Protein AF-A0A1G7JG12-F1 (afdb_monomer_lite)

Secondary structure (DSSP, 8-state):
-HHHHHHHHHHHHHH-HHHHHHHHHHHHHHHHHHHHHHHHH-SS-HHHHHHHHHHHHHHT-HHHHHHHHHHHHSPPPP-TTTTTPPPHHHHHHHHHHHHTSS--SSPPP--HHHHHHHHT--S-HHHHHHHHHHHHHHHHHT------SHHHHHHHHHHHHHHHHHHHHHHHTHHHHTT-

Foldseek 3Di:
DVVVLVVLLVVVVVVVVLLVVLLVLLVVLVVVVVVVLCVPPVDPPSLQVCCVQQVVVLVPPVLLLVLLVVQLPDDFAAALVHVRHHDLLSLLLSLLSQAPQPSDPDGDDDDPVSVVSVVPDPGHNSSSSVVSLVRLNNCSPVPSDRDPDDVVVVVSSSSSNSSSSSSVSCVVCVVVS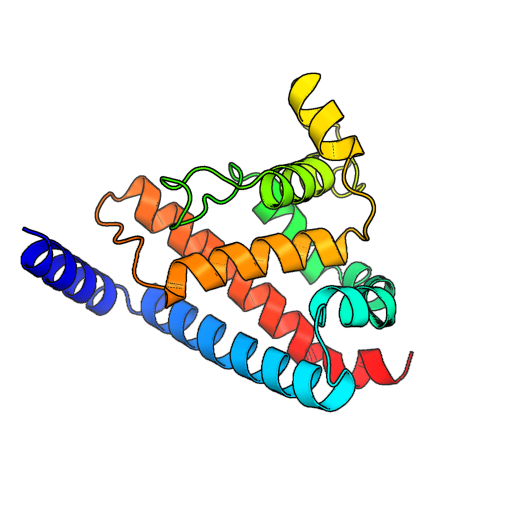VVD

Organism: NCBI:txid227084

pLDDT: mean 92.06, std 7.13, range [63.09, 98.31]

Structure (mmCIF, N/CA/C/O backbone):
data_AF-A0A1G7JG12-F1
#
_entry.id   AF-A0A1G7JG12-F1
#
loop_
_atom_site.group_PDB
_atom_site.id
_atom_site.type_symbol
_atom_site.label_atom_id
_atom_site.label_alt_id
_atom_site.label_comp_id
_atom_site.label_asym_id
_atom_site.label_entity_id
_atom_site.label_seq_id
_atom_site.pdbx_PDB_ins_code
_atom_site.Cartn_x
_atom_site.Cartn_y
_atom_site.Cartn_z
_atom_site.occupancy
_atom_site.B_iso_or_equiv
_atom_site.auth_seq_id
_atom_site.auth_comp_id
_atom_site.auth_asym_id
_atom_site.auth_atom_id
_atom_site.pdbx_PDB_model_num
ATOM 1 N N . MET A 1 1 ? 9.910 6.405 -30.151 1.00 67.94 1 MET A N 1
ATOM 2 C CA . MET A 1 1 ? 10.539 6.348 -28.811 1.00 67.94 1 MET A CA 1
ATOM 3 C C . MET A 1 1 ? 9.690 5.547 -27.828 1.00 67.94 1 MET A C 1
ATOM 5 O O . MET A 1 1 ? 10.151 4.481 -27.454 1.00 67.94 1 MET A O 1
ATOM 9 N N . LYS A 1 2 ? 8.434 5.927 -27.534 1.00 79.94 2 LYS A N 1
ATOM 10 C CA . LYS A 1 2 ? 7.553 5.170 -26.610 1.00 79.94 2 LYS A CA 1
ATOM 11 C C . LYS A 1 2 ? 7.364 3.679 -26.936 1.00 79.94 2 LYS A C 1
ATOM 13 O O . LYS A 1 2 ? 7.380 2.847 -26.042 1.00 79.94 2 LYS A O 1
ATOM 18 N N . SER A 1 3 ? 7.222 3.314 -28.213 1.00 86.81 3 SER A N 1
ATOM 19 C CA . SER A 1 3 ? 7.112 1.905 -28.632 1.00 86.81 3 SER A CA 1
ATOM 20 C C . SER A 1 3 ? 8.366 1.082 -28.306 1.00 86.81 3 SER A C 1
ATOM 22 O O . SER A 1 3 ? 8.255 -0.078 -27.913 1.00 86.81 3 SER A O 1
ATOM 24 N N . THR A 1 4 ? 9.553 1.684 -28.423 1.00 89.31 4 THR A N 1
ATOM 25 C CA . THR A 1 4 ? 10.826 1.059 -28.046 1.00 89.31 4 THR A CA 1
ATOM 26 C C . THR A 1 4 ? 10.909 0.862 -26.538 1.00 89.31 4 THR A C 1
ATOM 28 O O . THR A 1 4 ? 11.290 -0.215 -26.097 1.00 89.31 4 THR A O 1
ATOM 31 N N . GLU A 1 5 ? 10.508 1.862 -25.753 1.00 87.94 5 GLU A N 1
ATOM 32 C CA . GLU A 1 5 ? 10.488 1.774 -24.287 1.00 87.94 5 GLU A CA 1
ATOM 33 C C . GLU A 1 5 ? 9.524 0.688 -23.801 1.00 87.94 5 GLU A C 1
ATOM 35 O O . GLU A 1 5 ? 9.891 -0.113 -22.946 1.00 87.94 5 GLU A O 1
ATOM 40 N N . ILE A 1 6 ? 8.334 0.592 -24.406 1.00 89.19 6 ILE A N 1
ATOM 41 C CA . ILE A 1 6 ? 7.376 -0.488 -24.128 1.00 89.19 6 ILE A CA 1
ATOM 42 C C . ILE A 1 6 ? 8.002 -1.853 -24.422 1.00 89.19 6 ILE A C 1
ATOM 44 O O . ILE A 1 6 ? 7.899 -2.762 -23.601 1.00 89.19 6 ILE A O 1
ATOM 48 N N . ARG A 1 7 ? 8.656 -2.015 -25.579 1.00 92.50 7 ARG A N 1
ATOM 49 C CA . ARG A 1 7 ? 9.307 -3.281 -25.944 1.00 92.50 7 ARG A CA 1
ATOM 50 C C . ARG A 1 7 ? 10.393 -3.657 -24.934 1.00 92.50 7 ARG A C 1
ATOM 52 O O . ARG A 1 7 ? 10.365 -4.771 -24.427 1.00 92.50 7 ARG A O 1
ATOM 59 N N . LEU A 1 8 ? 11.293 -2.728 -24.613 1.00 92.75 8 LEU A N 1
ATOM 60 C CA . LEU A 1 8 ? 12.383 -2.958 -23.659 1.00 92.75 8 LEU A CA 1
ATOM 61 C C . LEU A 1 8 ? 11.858 -3.294 -22.261 1.00 92.75 8 LEU A C 1
ATOM 63 O O . LEU A 1 8 ? 12.379 -4.190 -21.605 1.00 92.75 8 LEU A O 1
ATOM 67 N N . PHE A 1 9 ? 10.799 -2.619 -21.816 1.00 90.62 9 PHE A N 1
ATOM 68 C CA . PHE A 1 9 ? 10.182 -2.908 -20.526 1.00 90.62 9 PHE A CA 1
ATOM 69 C C . PHE A 1 9 ? 9.544 -4.297 -20.505 1.00 90.62 9 PHE A C 1
ATOM 71 O O . PHE A 1 9 ? 9.716 -5.035 -19.539 1.00 90.62 9 PHE A O 1
ATOM 78 N N . ARG A 1 10 ? 8.854 -4.686 -21.585 1.00 90.94 10 ARG A N 1
ATOM 79 C CA . ARG A 1 10 ? 8.293 -6.036 -21.727 1.00 90.94 10 ARG A CA 1
ATOM 80 C C . ARG A 1 10 ? 9.376 -7.110 -21.730 1.00 90.94 10 ARG A C 1
ATOM 82 O O . ARG A 1 10 ? 9.186 -8.134 -21.090 1.00 90.94 10 ARG A O 1
ATOM 89 N N . GLU A 1 11 ? 10.487 -6.880 -22.422 1.00 93.88 11 GLU A N 1
ATOM 90 C CA . GLU A 1 11 ? 11.635 -7.795 -22.428 1.00 93.88 11 GLU A CA 1
ATOM 91 C C . GLU A 1 11 ? 12.237 -7.926 -21.029 1.00 93.88 11 GLU A C 1
ATOM 93 O O . GLU A 1 11 ? 12.418 -9.038 -20.543 1.00 93.88 11 GLU A O 1
ATOM 98 N N . LYS A 1 12 ? 12.457 -6.802 -20.339 1.00 92.75 12 LYS A N 1
ATOM 99 C CA . LYS A 1 12 ? 12.948 -6.795 -18.959 1.00 92.75 12 LYS A CA 1
ATOM 100 C C . LYS A 1 12 ? 12.010 -7.543 -18.008 1.00 92.75 12 LYS A C 1
ATOM 102 O O . LYS A 1 12 ? 12.471 -8.381 -17.243 1.00 92.75 12 LYS A O 1
ATOM 107 N N . LEU A 1 13 ? 10.703 -7.293 -18.088 1.00 91.19 13 LEU A N 1
ATOM 108 C CA . LEU A 1 13 ? 9.710 -7.971 -17.252 1.00 91.19 13 LEU A CA 1
ATOM 109 C C . LEU A 1 13 ? 9.574 -9.464 -17.595 1.00 91.19 13 LEU A C 1
ATOM 111 O O . LEU A 1 13 ? 9.287 -10.268 -16.718 1.00 91.19 13 LEU A O 1
ATOM 115 N N . ALA A 1 14 ? 9.787 -9.855 -18.854 1.00 92.38 14 ALA A N 1
ATOM 116 C CA . ALA A 1 14 ? 9.802 -11.262 -19.248 1.00 92.38 14 ALA A CA 1
ATOM 117 C C . ALA A 1 14 ? 11.008 -12.020 -18.667 1.00 92.38 14 ALA A C 1
ATOM 119 O O . ALA A 1 14 ? 10.888 -13.208 -18.386 1.00 92.38 14 ALA A O 1
ATOM 120 N N . LEU A 1 15 ? 12.141 -11.336 -18.476 1.00 95.44 15 LEU A N 1
ATOM 121 C CA . LEU A 1 15 ? 13.346 -11.891 -17.848 1.00 95.44 15 LEU A CA 1
ATOM 122 C C . LEU A 1 15 ? 13.277 -11.906 -16.309 1.00 95.44 15 LEU A C 1
ATOM 124 O O . LEU A 1 15 ? 14.011 -12.658 -15.677 1.00 95.44 15 LEU A O 1
ATOM 128 N N . ASP A 1 16 ? 12.404 -11.095 -15.710 1.00 94.62 16 ASP A N 1
ATOM 129 C CA . ASP A 1 16 ? 12.180 -10.999 -14.264 1.00 94.62 16 ASP A CA 1
ATOM 130 C C . ASP A 1 16 ? 10.869 -11.702 -13.879 1.00 94.62 16 ASP A C 1
ATOM 132 O O . ASP A 1 16 ? 9.838 -11.068 -13.628 1.00 94.62 16 ASP A O 1
ATOM 136 N N . GLU A 1 17 ? 10.920 -13.037 -13.877 1.00 95.31 17 GLU A N 1
ATOM 137 C CA . GLU A 1 17 ? 9.777 -13.910 -13.586 1.00 95.31 17 GLU A CA 1
ATOM 138 C C . GLU A 1 17 ? 9.085 -13.533 -12.272 1.00 95.31 17 GLU A C 1
ATOM 140 O O . GLU A 1 17 ? 7.865 -13.378 -12.244 1.00 95.31 17 GLU A O 1
ATOM 145 N N . ASP A 1 18 ? 9.859 -13.293 -11.212 1.00 95.62 18 ASP A N 1
ATOM 146 C CA . ASP A 1 18 ? 9.328 -12.936 -9.897 1.00 95.62 18 ASP A CA 1
ATOM 147 C C . ASP A 1 18 ? 8.486 -11.659 -9.955 1.00 95.62 18 ASP A C 1
ATOM 149 O O . ASP A 1 18 ? 7.363 -11.625 -9.455 1.00 95.62 18 ASP A O 1
ATOM 153 N N . ASN A 1 19 ? 8.990 -10.593 -10.588 1.00 93.94 19 ASN A N 1
ATOM 154 C CA . ASN A 1 19 ? 8.228 -9.346 -10.707 1.00 93.94 19 ASN A CA 1
ATOM 155 C C . ASN A 1 19 ? 6.974 -9.536 -11.562 1.00 93.94 19 ASN A C 1
ATOM 157 O O . ASN A 1 19 ? 5.931 -8.951 -11.268 1.00 93.94 19 ASN A O 1
ATOM 161 N N . ARG A 1 20 ? 7.046 -10.373 -12.603 1.00 93.25 20 ARG A N 1
ATOM 162 C CA . ARG A 1 20 ? 5.870 -10.703 -13.409 1.00 93.25 20 ARG A CA 1
ATOM 163 C C . ARG A 1 20 ? 4.799 -11.389 -12.564 1.00 93.25 20 ARG A C 1
ATOM 165 O O . ARG A 1 20 ? 3.651 -10.957 -12.618 1.00 93.25 20 ARG A O 1
ATOM 172 N N . GLN A 1 21 ? 5.169 -12.389 -11.767 1.00 95.94 21 GLN A N 1
ATOM 173 C CA . GLN A 1 21 ? 4.228 -13.098 -10.896 1.00 95.94 21 GLN A CA 1
ATOM 174 C C . GLN A 1 21 ? 3.630 -12.176 -9.833 1.00 95.94 21 GLN A C 1
ATOM 176 O O . GLN A 1 21 ? 2.416 -12.119 -9.688 1.00 95.94 21 GLN A O 1
ATOM 181 N N . ILE A 1 22 ? 4.453 -11.359 -9.174 1.00 95.62 22 ILE A N 1
ATOM 182 C CA . ILE A 1 22 ? 3.989 -10.404 -8.157 1.00 95.62 22 ILE A CA 1
ATOM 183 C C . ILE A 1 22 ? 2.970 -9.409 -8.740 1.00 95.62 22 ILE A C 1
ATOM 185 O O . ILE A 1 22 ? 1.977 -9.077 -8.094 1.00 95.62 22 ILE A O 1
ATOM 189 N N . ARG A 1 23 ? 3.189 -8.936 -9.974 1.00 93.81 23 ARG A N 1
ATOM 190 C CA . ARG A 1 23 ? 2.245 -8.042 -10.666 1.00 93.81 23 ARG A CA 1
ATOM 191 C C . ARG A 1 23 ? 0.923 -8.728 -11.003 1.00 93.81 23 ARG A C 1
ATOM 193 O O . ARG A 1 23 ? -0.109 -8.068 -10.920 1.00 93.81 23 ARG A O 1
ATOM 200 N N . LEU A 1 24 ? 0.957 -10.008 -11.382 1.00 93.88 24 LEU A N 1
ATOM 201 C CA . LEU A 1 24 ? -0.248 -10.801 -11.639 1.00 93.88 24 LEU A CA 1
ATOM 202 C C . LEU A 1 24 ? -1.035 -11.029 -10.346 1.00 93.88 24 LEU A C 1
ATOM 204 O O . LEU A 1 24 ? -2.225 -10.732 -10.319 1.00 93.88 24 LEU A O 1
ATOM 208 N N . SER A 1 25 ? -0.366 -11.435 -9.264 1.00 95.94 25 SER A N 1
ATOM 209 C CA . SER A 1 25 ? -1.005 -11.622 -7.958 1.00 95.94 25 SER A CA 1
ATOM 210 C C . SER A 1 25 ? -1.645 -10.335 -7.441 1.00 95.94 25 SER A C 1
ATOM 212 O O . SER A 1 25 ? -2.798 -10.356 -7.029 1.00 95.94 25 SER A O 1
ATOM 214 N N . LEU A 1 26 ? -0.956 -9.187 -7.522 1.00 95.81 26 LEU A N 1
ATOM 215 C CA . LEU A 1 26 ? -1.556 -7.912 -7.109 1.00 95.81 26 LEU A CA 1
ATOM 216 C C . LEU A 1 26 ? -2.811 -7.574 -7.928 1.00 95.81 26 LEU A C 1
ATOM 218 O O . LEU A 1 26 ? -3.761 -7.021 -7.381 1.00 95.81 26 LEU A O 1
ATOM 222 N N . HIS A 1 27 ? -2.805 -7.865 -9.229 1.00 93.94 27 HIS A N 1
ATOM 223 C CA . HIS A 1 27 ? -3.960 -7.634 -10.095 1.00 93.94 27 HIS A CA 1
ATOM 224 C C . HIS A 1 27 ? -5.153 -8.474 -9.677 1.00 93.94 27 HIS A C 1
ATOM 226 O O . HIS A 1 27 ? -6.193 -7.915 -9.339 1.00 93.94 27 HIS A O 1
ATOM 232 N N . GLU A 1 28 ? -4.960 -9.781 -9.608 1.00 95.94 28 GLU A N 1
ATOM 233 C CA . GLU A 1 28 ? -6.011 -10.731 -9.270 1.00 95.94 28 GLU A CA 1
ATOM 234 C C . GLU A 1 28 ? -6.555 -10.504 -7.851 1.00 95.94 28 GLU A C 1
ATOM 236 O O . GLU A 1 28 ? -7.763 -10.364 -7.662 1.00 95.94 28 GLU A O 1
ATOM 241 N N . HIS A 1 29 ? -5.673 -10.346 -6.858 1.00 97.19 29 HIS A N 1
ATOM 242 C CA . HIS A 1 29 ? -6.090 -10.102 -5.477 1.00 97.19 29 HIS A CA 1
ATOM 243 C C . HIS A 1 29 ? -6.905 -8.812 -5.338 1.00 97.19 29 HIS A C 1
ATOM 245 O O . HIS A 1 29 ? -7.895 -8.768 -4.605 1.00 97.19 29 HIS A O 1
ATOM 251 N N . TYR A 1 30 ? -6.498 -7.744 -6.031 1.00 95.12 30 TYR A N 1
ATOM 252 C CA . TYR A 1 30 ? -7.229 -6.484 -5.972 1.00 95.12 30 TYR A CA 1
ATOM 253 C C . TYR A 1 30 ? -8.589 -6.584 -6.667 1.00 95.12 30 TYR A C 1
ATOM 255 O O . TYR A 1 30 ? -9.554 -6.024 -6.159 1.00 95.12 30 TYR A O 1
ATOM 263 N N . GLU A 1 31 ? -8.687 -7.301 -7.790 1.00 94.31 31 GLU A N 1
ATOM 264 C CA . GLU A 1 31 ? -9.967 -7.540 -8.468 1.00 94.31 31 GLU A CA 1
ATOM 265 C C . GLU A 1 31 ? -10.941 -8.331 -7.588 1.00 94.31 31 GLU A C 1
ATOM 267 O O . GLU A 1 31 ? -12.124 -7.991 -7.529 1.00 94.31 31 GLU A O 1
ATOM 272 N N . TRP A 1 32 ? -10.461 -9.335 -6.848 1.00 96.62 32 TRP A N 1
ATOM 273 C CA . TRP A 1 32 ? -11.290 -10.071 -5.889 1.00 96.62 32 TRP A CA 1
ATOM 274 C C . TRP A 1 32 ? -11.777 -9.187 -4.740 1.00 96.62 32 TRP A C 1
ATOM 276 O O . TRP A 1 32 ? -12.957 -9.234 -4.389 1.00 96.62 32 TRP A O 1
ATOM 286 N N . LEU A 1 33 ? -10.906 -8.336 -4.189 1.00 95.38 33 LEU A N 1
ATOM 287 C CA . LEU A 1 33 ? -11.302 -7.373 -3.159 1.00 95.38 33 LEU A CA 1
ATOM 288 C C . LEU A 1 33 ? -12.277 -6.322 -3.690 1.00 95.38 33 LEU A C 1
ATOM 290 O O . LEU A 1 33 ? -13.246 -5.999 -3.008 1.00 95.38 33 LEU A O 1
ATOM 294 N N . GLU A 1 34 ? -12.080 -5.816 -4.909 1.00 93.00 34 GLU A N 1
ATOM 295 C CA . GLU A 1 34 ? -13.040 -4.915 -5.549 1.00 93.00 34 GLU A CA 1
ATOM 296 C C . GLU A 1 34 ? -14.391 -5.595 -5.756 1.00 93.00 34 GLU A C 1
ATOM 298 O O . GLU A 1 34 ? -15.414 -4.991 -5.439 1.00 93.00 34 GLU A O 1
ATOM 303 N N . ALA A 1 35 ? -14.418 -6.839 -6.238 1.00 94.19 35 ALA A N 1
ATOM 304 C CA . ALA A 1 35 ? -15.653 -7.601 -6.399 1.00 94.19 35 ALA A CA 1
ATOM 305 C C . ALA A 1 35 ? -16.388 -7.763 -5.060 1.00 94.19 35 ALA A C 1
ATOM 307 O O . ALA A 1 35 ? -17.580 -7.459 -4.975 1.00 94.19 35 ALA A O 1
ATOM 308 N N . TYR A 1 36 ? -15.663 -8.140 -4.004 1.00 95.19 36 TYR A N 1
ATOM 309 C CA . TYR A 1 36 ? -16.190 -8.220 -2.642 1.00 95.19 36 TYR A CA 1
ATOM 310 C C . TYR A 1 36 ? -16.749 -6.872 -2.161 1.00 95.19 36 TYR A C 1
ATOM 312 O O . TYR A 1 36 ? -17.886 -6.783 -1.696 1.00 95.19 36 TYR A O 1
ATOM 320 N N . TRP A 1 37 ? -15.990 -5.784 -2.312 1.00 94.62 37 TRP A N 1
ATOM 321 C CA . TRP A 1 37 ? -16.441 -4.457 -1.903 1.00 94.62 37 TRP A CA 1
ATOM 322 C C . TRP A 1 37 ? -17.638 -3.956 -2.719 1.00 94.62 37 TRP A C 1
ATOM 324 O O . TRP A 1 37 ? -18.481 -3.220 -2.192 1.00 94.62 37 TRP A O 1
ATOM 334 N N . HIS A 1 38 ? -17.712 -4.304 -4.003 1.00 91.94 38 HIS A N 1
ATOM 335 C CA . HIS A 1 38 ? -18.847 -3.990 -4.865 1.00 91.94 38 HIS A CA 1
ATOM 336 C C . HIS A 1 38 ? -20.115 -4.684 -4.384 1.00 91.94 38 HIS A C 1
ATOM 338 O O . HIS A 1 38 ? -21.131 -4.001 -4.234 1.00 91.94 38 HIS A O 1
ATOM 344 N N . ASP A 1 39 ? -20.030 -5.980 -4.092 1.00 93.25 39 ASP A N 1
ATOM 345 C CA . ASP A 1 39 ? -21.143 -6.774 -3.575 1.00 93.25 39 ASP A CA 1
ATOM 346 C C . ASP A 1 39 ? -21.611 -6.267 -2.200 1.00 93.25 39 ASP A C 1
ATOM 348 O O . ASP A 1 39 ? -22.781 -5.924 -2.021 1.00 93.25 39 ASP A O 1
ATOM 352 N N . ARG A 1 40 ? -20.678 -6.083 -1.255 1.00 93.94 40 ARG A N 1
ATOM 353 C CA . ARG A 1 40 ? -21.004 -5.711 0.132 1.00 93.94 40 ARG A CA 1
ATOM 354 C C . ARG A 1 40 ? -21.476 -4.267 0.297 1.00 93.94 40 ARG A C 1
ATOM 356 O O . ARG A 1 40 ? -22.379 -3.993 1.087 1.00 93.94 40 ARG A O 1
ATOM 363 N N . TYR A 1 41 ? -20.862 -3.309 -0.402 1.00 92.75 41 TYR A N 1
ATOM 364 C CA . TYR A 1 41 ? -21.054 -1.883 -0.098 1.00 92.75 41 TYR A CA 1
ATOM 365 C C . TYR A 1 41 ? -21.838 -1.082 -1.136 1.00 92.75 41 TYR A C 1
ATOM 367 O O . TYR A 1 41 ? -22.186 0.070 -0.829 1.00 92.75 41 TYR A O 1
ATOM 375 N N . ASN A 1 42 ? -22.080 -1.649 -2.327 1.00 78.50 42 ASN A N 1
ATOM 376 C CA . ASN A 1 42 ? -22.915 -1.124 -3.418 1.00 78.50 42 ASN A CA 1
ATOM 377 C C . ASN A 1 42 ? -22.802 0.403 -3.671 1.00 78.50 42 ASN A C 1
ATOM 379 O O . ASN A 1 42 ? -23.794 1.083 -3.934 1.00 78.50 42 ASN A O 1
ATOM 383 N N . ALA A 1 43 ? -21.616 1.005 -3.498 1.00 65.31 43 ALA A N 1
ATOM 384 C CA . ALA A 1 43 ? -21.473 2.465 -3.526 1.00 65.31 43 ALA A CA 1
ATOM 385 C C . ALA A 1 43 ? -20.029 2.955 -3.723 1.00 65.31 43 ALA A C 1
ATOM 387 O O . ALA A 1 43 ? -19.070 2.194 -3.660 1.00 65.31 43 ALA A O 1
ATOM 388 N N . LYS A 1 44 ? -19.888 4.280 -3.881 1.00 78.38 44 LYS A N 1
ATOM 389 C CA . LYS A 1 44 ? -18.616 5.019 -3.788 1.00 78.38 44 LYS A CA 1
ATOM 390 C C . LYS A 1 44 ? -17.992 4.857 -2.387 1.00 78.38 44 LYS A C 1
ATOM 392 O O . LYS A 1 44 ? -18.709 4.662 -1.408 1.00 78.38 44 LYS A O 1
ATOM 397 N N . ASN A 1 45 ? -16.670 5.024 -2.288 1.00 85.00 45 ASN A N 1
ATOM 398 C CA . ASN A 1 45 ? -15.889 4.994 -1.036 1.00 85.00 45 ASN A CA 1
ATOM 399 C C . ASN A 1 45 ? -15.813 3.620 -0.336 1.00 85.00 45 ASN A C 1
ATOM 401 O O . ASN A 1 45 ? -15.771 3.547 0.890 1.00 85.00 45 ASN A O 1
ATOM 405 N N . GLN A 1 46 ? -15.763 2.540 -1.114 1.00 90.69 46 GLN A N 1
ATOM 406 C CA . GLN A 1 46 ? -15.632 1.157 -0.636 1.00 90.69 46 GLN A CA 1
ATOM 407 C C . GLN A 1 46 ? -14.508 0.941 0.380 1.00 90.69 46 GLN A C 1
ATOM 409 O O . GLN A 1 46 ? -14.767 0.412 1.452 1.00 90.69 46 GLN A O 1
ATOM 414 N N . ILE A 1 47 ? -13.294 1.424 0.091 1.00 91.38 47 ILE A N 1
ATOM 415 C CA . ILE A 1 47 ? -12.140 1.290 0.997 1.00 91.38 47 ILE A CA 1
ATOM 416 C C . ILE A 1 47 ? -12.424 1.918 2.365 1.00 91.38 47 ILE A C 1
ATOM 418 O O . ILE A 1 47 ? -12.075 1.331 3.383 1.00 91.38 47 ILE A O 1
ATOM 422 N N . ALA A 1 48 ? -13.079 3.082 2.400 1.00 93.44 48 ALA A N 1
ATOM 423 C CA . ALA A 1 48 ? -13.409 3.750 3.656 1.00 93.44 48 ALA A CA 1
ATOM 424 C C . ALA A 1 48 ? -14.456 2.957 4.448 1.00 93.44 48 ALA A C 1
ATOM 426 O O . ALA A 1 48 ? -14.315 2.773 5.650 1.00 93.44 48 ALA A O 1
ATOM 427 N N . LYS A 1 49 ? -15.489 2.429 3.777 1.00 95.00 49 LYS A N 1
ATOM 428 C CA . LYS A 1 49 ? -16.493 1.571 4.427 1.00 95.00 49 LYS A CA 1
ATOM 429 C C . LYS A 1 49 ? -15.865 0.290 4.980 1.00 95.00 49 LYS A C 1
ATOM 431 O O . LYS A 1 49 ? -16.069 -0.013 6.148 1.00 95.00 49 LYS A O 1
ATOM 436 N N . PHE A 1 50 ? -15.046 -0.384 4.175 1.00 96.06 50 PHE A N 1
ATOM 437 C CA . PHE A 1 50 ? -14.302 -1.575 4.578 1.00 96.06 50 PHE A CA 1
ATOM 438 C C . PHE A 1 50 ? -13.370 -1.302 5.761 1.00 96.06 50 PHE A C 1
ATOM 440 O O . PHE A 1 50 ? -13.348 -2.056 6.726 1.00 96.06 50 PHE A O 1
ATOM 447 N N . SER A 1 51 ? -12.644 -0.184 5.726 1.00 96.38 51 SER A N 1
ATOM 448 C CA . SER A 1 51 ? -11.738 0.207 6.810 1.00 96.38 51 SER A CA 1
ATOM 449 C C . SER A 1 51 ? -12.480 0.612 8.083 1.00 96.38 51 SER A C 1
ATOM 451 O O . SER A 1 51 ? -11.972 0.376 9.173 1.00 96.38 51 SER A O 1
ATOM 453 N N . ASN A 1 52 ? -13.671 1.201 7.972 1.00 95.38 52 ASN A N 1
ATOM 454 C CA . ASN A 1 52 ? -14.505 1.514 9.132 1.00 95.38 52 ASN A CA 1
ATOM 455 C C . ASN A 1 52 ? -15.083 0.253 9.778 1.00 95.38 52 ASN A C 1
ATOM 457 O O . ASN A 1 52 ? -15.220 0.212 10.995 1.00 95.38 52 ASN A O 1
ATOM 461 N N . GLU A 1 53 ? -15.432 -0.748 8.971 1.00 96.00 53 GLU A N 1
ATOM 462 C CA . GLU A 1 53 ? -16.020 -1.996 9.456 1.00 96.00 53 GLU A CA 1
ATOM 463 C C . GLU A 1 53 ? -14.955 -2.936 10.036 1.00 96.00 53 GLU A C 1
ATOM 465 O O . GLU A 1 53 ? -15.063 -3.360 11.181 1.00 96.00 53 GLU A O 1
ATOM 470 N N . PHE A 1 54 ? -13.880 -3.196 9.290 1.00 97.31 54 PHE A N 1
ATOM 471 C CA . PHE A 1 54 ? -12.898 -4.229 9.633 1.00 97.31 54 PHE A CA 1
ATOM 472 C C . PHE A 1 54 ? -11.502 -3.686 9.952 1.00 97.31 54 PHE A C 1
ATOM 474 O O . PHE A 1 54 ? -10.592 -4.452 10.269 1.00 97.31 54 PHE A O 1
ATOM 481 N N . GLY A 1 55 ? -11.286 -2.371 9.881 1.00 96.94 55 GLY A N 1
ATOM 482 C CA . GLY A 1 55 ? -9.940 -1.803 9.986 1.00 96.94 55 GLY A CA 1
ATOM 483 C C . GLY A 1 55 ? -9.257 -2.061 11.324 1.00 96.94 55 GLY A C 1
ATOM 484 O O . GLY A 1 55 ? -8.047 -2.255 11.339 1.00 96.94 55 GLY A O 1
ATOM 485 N N . VAL A 1 56 ? -10.004 -2.127 12.432 1.00 97.00 56 VAL A N 1
ATOM 486 C CA . VAL A 1 56 ? -9.440 -2.485 13.747 1.00 97.00 56 VAL A CA 1
ATOM 487 C C . VAL A 1 56 ? -8.942 -3.931 13.754 1.00 97.00 56 VAL A C 1
ATOM 489 O O . VAL A 1 56 ? -7.846 -4.193 14.243 1.00 97.00 56 VAL A O 1
ATOM 492 N N . PHE A 1 57 ? -9.714 -4.860 13.183 1.00 98.06 57 PHE A N 1
ATOM 493 C CA . PHE A 1 57 ? -9.319 -6.262 13.066 1.00 98.06 57 PHE A CA 1
ATOM 494 C C . PHE A 1 57 ? -8.032 -6.398 12.244 1.00 98.06 57 PHE A C 1
ATOM 496 O O . PHE A 1 57 ? -7.033 -6.912 12.747 1.00 98.06 57 PHE A O 1
ATOM 503 N N . TYR A 1 58 ? -8.013 -5.851 11.025 1.00 98.25 58 TYR A N 1
ATOM 504 C CA . TYR A 1 58 ? -6.846 -5.954 10.147 1.00 98.25 58 TYR A CA 1
ATOM 505 C C . TYR A 1 58 ? -5.619 -5.232 10.694 1.00 98.25 58 TYR A C 1
ATOM 507 O O . TYR A 1 58 ? -4.503 -5.724 10.541 1.00 98.25 58 TYR A O 1
ATOM 515 N N . TRP A 1 59 ? -5.798 -4.090 11.365 1.00 97.62 59 TRP A N 1
ATOM 516 C CA . TRP A 1 59 ? -4.674 -3.381 11.969 1.00 97.62 59 TRP A CA 1
ATOM 517 C C . TRP A 1 59 ? -4.020 -4.166 13.106 1.00 97.62 59 TRP A C 1
ATOM 519 O O . TRP A 1 59 ? -2.846 -3.949 13.379 1.00 97.62 59 TRP A O 1
ATOM 529 N N . ASN A 1 60 ? -4.731 -5.098 13.747 1.00 96.56 60 ASN A N 1
ATOM 530 C CA . ASN A 1 60 ? -4.172 -5.958 14.791 1.00 96.56 60 ASN A CA 1
ATOM 531 C C . ASN A 1 60 ? -3.409 -7.179 14.253 1.00 96.56 60 ASN A C 1
ATOM 533 O O . ASN A 1 60 ? -2.782 -7.889 15.040 1.00 96.56 60 ASN A O 1
ATOM 537 N N . ILE A 1 61 ? -3.404 -7.415 12.939 1.00 97.25 61 ILE A N 1
ATOM 538 C CA . ILE A 1 61 ? -2.600 -8.474 12.322 1.00 97.25 61 ILE A CA 1
ATOM 539 C C . ILE A 1 61 ? -1.144 -8.003 12.231 1.00 97.25 61 ILE A C 1
ATOM 541 O O . ILE A 1 61 ? -0.846 -7.016 11.557 1.00 97.25 61 ILE A O 1
ATOM 545 N N . GLU A 1 62 ? -0.210 -8.725 12.860 1.00 96.50 62 GLU A N 1
ATOM 546 C CA . GLU A 1 62 ? 1.204 -8.308 12.883 1.00 96.50 62 GLU A CA 1
ATOM 547 C C . GLU A 1 62 ? 1.799 -8.203 11.472 1.00 96.50 62 GLU A C 1
ATOM 549 O O . GLU A 1 62 ? 2.473 -7.225 11.166 1.00 96.50 62 GLU A O 1
ATOM 554 N N . GLY A 1 63 ? 1.456 -9.125 10.565 1.00 97.50 63 GLY A N 1
ATOM 555 C CA . GLY A 1 63 ? 1.894 -9.059 9.165 1.00 97.50 63 GLY A CA 1
ATOM 556 C C . GLY A 1 63 ? 1.463 -7.772 8.444 1.00 97.50 63 GLY A C 1
ATOM 557 O O . GLY A 1 63 ? 2.221 -7.231 7.640 1.00 97.50 63 GLY A O 1
ATOM 558 N N . ILE A 1 64 ? 0.288 -7.219 8.774 1.00 98.06 64 ILE A N 1
ATOM 559 C CA . ILE A 1 64 ? -0.169 -5.930 8.232 1.00 98.06 64 ILE A CA 1
ATOM 560 C C . ILE A 1 64 ? 0.707 -4.790 8.762 1.00 98.06 64 ILE A C 1
ATOM 562 O O . ILE A 1 64 ? 1.162 -3.954 7.976 1.00 98.06 64 ILE A O 1
ATOM 566 N N . LYS A 1 65 ? 1.002 -4.773 10.069 1.00 97.25 65 LYS A N 1
ATOM 567 C CA . LYS A 1 65 ? 1.886 -3.767 10.681 1.00 97.25 65 LYS A CA 1
ATOM 568 C C . LYS A 1 65 ? 3.308 -3.849 10.131 1.00 97.25 65 LYS A C 1
ATOM 570 O O . LYS A 1 65 ? 3.898 -2.818 9.816 1.00 97.25 65 LYS A O 1
ATOM 575 N N . GLU A 1 66 ? 3.850 -5.050 9.954 1.00 97.00 66 GLU A N 1
ATOM 576 C CA . GLU A 1 66 ? 5.181 -5.261 9.377 1.00 97.00 66 GLU A CA 1
ATOM 577 C C . GLU A 1 66 ? 5.300 -4.682 7.966 1.00 97.00 66 GLU A C 1
ATOM 579 O O . GLU A 1 66 ? 6.284 -4.003 7.654 1.00 97.00 66 GLU A O 1
ATOM 584 N N . ILE A 1 67 ? 4.301 -4.909 7.111 1.00 97.88 67 ILE A N 1
ATOM 585 C CA . ILE A 1 67 ? 4.299 -4.336 5.762 1.00 97.88 67 ILE A CA 1
ATOM 586 C C . ILE A 1 67 ? 4.106 -2.817 5.823 1.00 97.88 67 ILE A C 1
ATOM 588 O O . ILE A 1 67 ? 4.787 -2.090 5.098 1.00 97.88 67 ILE A O 1
ATOM 592 N N . ALA A 1 68 ? 3.242 -2.319 6.710 1.00 97.56 68 ALA A N 1
ATOM 593 C CA . ALA A 1 68 ? 3.034 -0.885 6.890 1.00 97.56 68 ALA A CA 1
ATOM 594 C C . ALA A 1 68 ? 4.325 -0.162 7.312 1.00 97.56 68 ALA A C 1
ATOM 596 O O . ALA A 1 68 ? 4.647 0.879 6.734 1.00 97.56 68 ALA A O 1
ATOM 597 N N . ARG A 1 69 ? 5.115 -0.748 8.229 1.00 95.94 69 ARG A N 1
ATOM 598 C CA . ARG A 1 69 ? 6.453 -0.244 8.597 1.00 95.94 69 ARG A CA 1
ATOM 599 C C . ARG A 1 69 ? 7.341 -0.135 7.364 1.00 95.94 69 ARG A C 1
ATOM 601 O O . ARG A 1 69 ? 7.889 0.932 7.102 1.00 95.94 69 ARG A O 1
ATOM 608 N N . LYS A 1 70 ? 7.451 -1.212 6.577 1.00 95.94 70 LYS A N 1
ATOM 609 C CA . LYS A 1 70 ? 8.282 -1.235 5.361 1.00 95.94 70 LYS A CA 1
ATOM 610 C C . LYS A 1 70 ? 7.846 -0.168 4.361 1.00 95.94 70 LYS A C 1
ATOM 612 O O . LYS A 1 70 ? 8.696 0.562 3.866 1.00 95.94 70 LYS A O 1
ATOM 617 N N . ILE A 1 71 ? 6.545 -0.023 4.106 1.00 95.69 71 ILE A N 1
ATOM 618 C CA . ILE A 1 71 ? 6.013 1.017 3.213 1.00 95.69 71 ILE A CA 1
ATOM 619 C C . ILE A 1 71 ? 6.370 2.417 3.716 1.00 95.69 71 ILE A C 1
ATOM 621 O O . ILE A 1 71 ? 6.801 3.250 2.919 1.00 95.69 71 ILE A O 1
ATOM 625 N N . ALA A 1 72 ? 6.238 2.673 5.019 1.00 94.75 72 ALA A N 1
ATOM 626 C CA . ALA A 1 72 ? 6.513 3.980 5.604 1.00 94.75 72 ALA A CA 1
ATOM 627 C C . ALA A 1 72 ? 7.984 4.419 5.453 1.00 94.75 72 ALA A C 1
ATOM 629 O O . ALA A 1 72 ? 8.241 5.623 5.404 1.00 94.75 72 ALA A O 1
ATOM 630 N N . PHE A 1 73 ? 8.939 3.493 5.292 1.00 92.88 73 PHE A N 1
ATOM 631 C CA . PHE A 1 73 ? 10.343 3.823 4.997 1.00 92.88 73 PHE A CA 1
ATOM 632 C C . PHE A 1 73 ? 10.569 4.379 3.584 1.00 92.88 73 PHE A C 1
ATOM 634 O O . PHE A 1 73 ? 11.550 5.089 3.358 1.00 92.88 73 PHE A O 1
ATOM 641 N N . TYR A 1 74 ? 9.697 4.081 2.618 1.00 93.38 74 TYR A N 1
ATOM 642 C CA . TYR A 1 74 ? 9.880 4.573 1.253 1.00 93.38 74 TYR A CA 1
ATOM 643 C C . TYR A 1 74 ? 9.392 6.016 1.111 1.00 93.38 74 TYR A C 1
ATOM 645 O O . TYR A 1 74 ? 8.432 6.421 1.768 1.00 93.38 74 TYR A O 1
ATOM 653 N N . PRO A 1 75 ? 9.978 6.797 0.183 1.00 92.81 75 PRO A N 1
ATOM 654 C CA . PRO A 1 75 ? 9.384 8.057 -0.245 1.00 92.81 75 PRO A CA 1
ATOM 655 C C . PRO A 1 75 ? 7.926 7.853 -0.688 1.00 92.81 75 PRO A C 1
ATOM 657 O O . PRO A 1 75 ? 7.641 6.802 -1.282 1.00 92.81 75 PRO A O 1
ATOM 660 N N . PRO A 1 76 ? 7.028 8.832 -0.466 1.00 94.75 76 PRO A N 1
ATOM 661 C CA . PRO A 1 76 ? 5.628 8.733 -0.864 1.00 94.75 76 PRO A CA 1
ATOM 662 C C . PRO A 1 76 ? 5.449 8.306 -2.326 1.00 94.75 76 PRO A C 1
ATOM 664 O O . PRO A 1 76 ? 6.225 8.655 -3.220 1.00 94.75 76 PRO A O 1
ATOM 667 N N . VAL A 1 77 ? 4.425 7.493 -2.582 1.00 92.69 77 VAL A N 1
ATOM 668 C CA . VAL A 1 77 ? 4.194 6.938 -3.918 1.00 92.69 77 VAL A CA 1
ATOM 669 C C . VAL A 1 77 ? 3.585 8.005 -4.828 1.00 92.69 77 VAL A C 1
ATOM 671 O O . VAL A 1 77 ? 2.484 8.495 -4.597 1.00 92.69 77 VAL A O 1
ATOM 674 N N . GLY A 1 78 ? 4.307 8.326 -5.899 1.00 89.00 78 GLY A N 1
ATOM 675 C CA . GLY A 1 78 ? 3.852 9.231 -6.948 1.00 89.00 78 GLY A CA 1
ATOM 676 C C . GLY A 1 78 ? 2.542 8.821 -7.615 1.00 89.00 78 GLY A C 1
ATOM 677 O O . GLY A 1 78 ? 2.174 7.648 -7.592 1.00 89.00 78 GLY A O 1
ATOM 678 N N . ASN A 1 79 ? 1.867 9.758 -8.276 1.00 85.19 79 ASN A N 1
ATOM 679 C CA . ASN A 1 79 ? 0.683 9.477 -9.082 1.00 85.19 79 ASN A CA 1
ATOM 680 C C . ASN A 1 79 ? 0.982 9.684 -10.570 1.00 85.19 79 ASN A C 1
ATOM 682 O O . ASN A 1 79 ? 1.455 10.740 -10.987 1.00 85.19 79 ASN A O 1
ATOM 686 N N . SER A 1 80 ? 0.667 8.686 -11.395 1.00 77.88 80 SER A N 1
ATOM 687 C CA . SER A 1 80 ? 0.934 8.735 -12.836 1.00 77.88 80 SER A CA 1
ATOM 688 C C . SER A 1 80 ? 0.213 9.848 -13.610 1.00 77.88 80 SER A C 1
ATOM 690 O O . SER A 1 80 ? 0.527 10.086 -14.771 1.00 77.88 80 SER A O 1
ATOM 692 N N . ASN A 1 81 ? -0.791 10.485 -13.008 1.00 79.62 81 ASN A N 1
ATOM 693 C CA . ASN A 1 81 ? -1.551 11.597 -13.581 1.00 79.62 81 ASN A CA 1
ATOM 694 C C . ASN A 1 81 ? -1.105 12.962 -13.038 1.00 79.62 81 ASN A C 1
ATOM 696 O O . ASN A 1 81 ? -1.691 13.969 -13.418 1.00 79.62 81 ASN A O 1
ATOM 700 N N . ASN A 1 82 ? -0.117 12.982 -12.143 1.00 77.88 82 ASN A N 1
ATOM 701 C CA . ASN A 1 82 ? 0.376 14.167 -11.449 1.00 77.88 82 ASN A CA 1
ATOM 702 C C . ASN A 1 82 ? 1.899 14.273 -11.603 1.00 77.88 82 ASN A C 1
ATOM 704 O O . ASN A 1 82 ? 2.607 14.366 -10.612 1.00 77.88 82 ASN A O 1
ATOM 708 N N . ASP A 1 83 ? 2.414 14.108 -12.824 1.00 79.44 83 ASP A N 1
ATOM 709 C CA . ASP A 1 83 ? 3.856 14.129 -13.127 1.00 79.44 83 ASP A CA 1
ATOM 710 C C . ASP A 1 83 ? 4.715 13.196 -12.252 1.00 79.44 83 ASP A C 1
ATOM 712 O O . ASP A 1 83 ? 5.901 13.421 -12.044 1.00 79.44 83 ASP A O 1
ATOM 716 N N . PHE A 1 84 ? 4.114 12.102 -11.769 1.00 81.19 84 PHE A N 1
ATOM 717 C CA . PHE A 1 84 ? 4.712 11.164 -10.815 1.00 81.19 84 PHE A CA 1
ATOM 718 C C . PHE A 1 84 ? 5.020 11.750 -9.433 1.00 81.19 84 PHE A C 1
ATOM 720 O O . PHE A 1 84 ? 5.654 11.070 -8.627 1.00 81.19 84 PHE A O 1
ATOM 727 N N . GLU A 1 85 ? 4.475 12.920 -9.115 1.00 90.00 85 GLU A N 1
ATOM 728 C CA . GLU A 1 85 ? 4.434 13.473 -7.768 1.00 90.00 85 GLU A CA 1
ATOM 729 C C . GLU A 1 85 ? 3.285 12.849 -6.962 1.00 90.00 85 GLU A C 1
ATOM 731 O O . GLU A 1 85 ? 2.204 12.562 -7.506 1.00 90.00 85 GLU A O 1
ATOM 736 N N . PRO A 1 86 ? 3.485 12.587 -5.660 1.00 92.69 86 PRO A N 1
ATOM 737 C CA . PRO A 1 86 ? 2.442 12.055 -4.797 1.00 92.69 86 PRO A CA 1
ATOM 738 C C . PRO A 1 86 ? 1.304 13.072 -4.665 1.00 92.69 86 PRO A C 1
ATOM 740 O O . PRO A 1 86 ? 1.512 14.280 -4.593 1.00 92.69 86 PRO A O 1
ATOM 743 N N . THR A 1 87 ? 0.066 12.583 -4.614 1.00 94.62 87 THR A N 1
ATOM 744 C CA . THR A 1 87 ? -1.067 13.457 -4.279 1.00 94.62 87 THR A CA 1
ATOM 745 C C . THR A 1 87 ? -1.034 13.810 -2.796 1.00 94.62 87 THR A C 1
ATOM 747 O O . THR A 1 87 ? -0.504 13.044 -1.988 1.00 94.62 87 THR A O 1
ATOM 750 N N . ILE A 1 88 ? -1.691 14.907 -2.406 1.00 95.75 88 ILE A N 1
ATOM 751 C CA . ILE A 1 88 ? -1.798 15.287 -0.989 1.00 95.75 88 ILE A CA 1
ATOM 752 C C . ILE A 1 88 ? -2.382 14.162 -0.123 1.00 95.75 88 ILE A C 1
ATOM 754 O O . ILE A 1 88 ? -1.953 13.960 1.005 1.00 95.75 88 ILE A O 1
ATOM 758 N N . THR A 1 89 ? -3.315 13.370 -0.655 1.00 95.88 89 THR A N 1
ATOM 759 C CA . THR A 1 89 ? -3.885 12.216 0.052 1.00 95.88 89 THR A CA 1
ATOM 760 C C . THR A 1 89 ? -2.841 11.134 0.323 1.00 95.88 89 THR A C 1
ATOM 762 O O . THR A 1 89 ? -2.826 10.569 1.412 1.00 95.88 89 THR A O 1
ATOM 765 N N . VAL A 1 90 ? -1.955 10.861 -0.638 1.00 96.69 90 VAL A N 1
ATOM 766 C CA . VAL A 1 90 ? -0.885 9.864 -0.480 1.00 96.69 90 VAL A CA 1
ATOM 767 C C . VAL A 1 90 ? 0.213 10.381 0.445 1.00 96.69 90 VAL A C 1
ATOM 769 O O . VAL A 1 90 ? 0.722 9.603 1.249 1.00 96.69 90 VAL A O 1
ATOM 772 N N . LEU A 1 91 ? 0.538 11.677 0.382 1.00 97.31 91 LEU A N 1
ATOM 773 C CA . LEU A 1 91 ? 1.447 12.322 1.334 1.00 97.31 91 LEU A CA 1
ATOM 774 C C . LEU A 1 91 ? 0.929 12.162 2.767 1.00 97.31 91 LEU A C 1
ATOM 776 O O . LEU A 1 91 ? 1.619 11.581 3.598 1.00 97.31 91 LEU A O 1
ATOM 780 N N . ARG A 1 92 ? -0.322 12.572 3.020 1.00 98.12 92 ARG A N 1
ATOM 781 C CA . ARG A 1 92 ? -0.981 12.434 4.328 1.00 98.12 92 ARG A CA 1
ATOM 782 C C . ARG A 1 92 ? -0.957 10.994 4.830 1.00 98.12 92 ARG A C 1
ATOM 784 O O . ARG A 1 92 ? -0.514 10.760 5.942 1.00 98.12 92 ARG A O 1
ATOM 791 N N . ALA A 1 93 ? -1.366 10.030 4.002 1.00 98.00 93 ALA A N 1
ATOM 792 C CA . ALA A 1 93 ? -1.360 8.616 4.380 1.00 98.00 93 ALA A CA 1
ATOM 793 C C . ALA A 1 93 ? 0.053 8.106 4.717 1.00 98.00 93 ALA A C 1
ATOM 795 O O . ALA A 1 93 ? 0.242 7.420 5.718 1.00 98.00 93 ALA A O 1
ATOM 796 N N . THR A 1 94 ? 1.050 8.451 3.896 1.00 97.50 94 THR A N 1
ATOM 797 C CA . THR A 1 94 ? 2.432 7.980 4.076 1.00 97.50 94 THR A CA 1
ATOM 798 C C . THR A 1 94 ? 3.051 8.568 5.339 1.00 97.50 94 THR A C 1
ATOM 800 O O . THR A 1 94 ? 3.621 7.831 6.142 1.00 97.50 94 THR A O 1
ATOM 803 N N . TYR A 1 95 ? 2.920 9.879 5.540 1.00 97.19 95 TYR A N 1
ATOM 804 C CA . TYR A 1 95 ? 3.478 10.556 6.707 1.00 97.19 95 TYR A CA 1
ATOM 805 C C . TYR A 1 95 ? 2.725 10.217 7.991 1.00 97.19 95 TYR A C 1
ATOM 807 O O . TYR A 1 95 ? 3.361 10.012 9.019 1.00 97.19 95 TYR A O 1
ATOM 815 N N .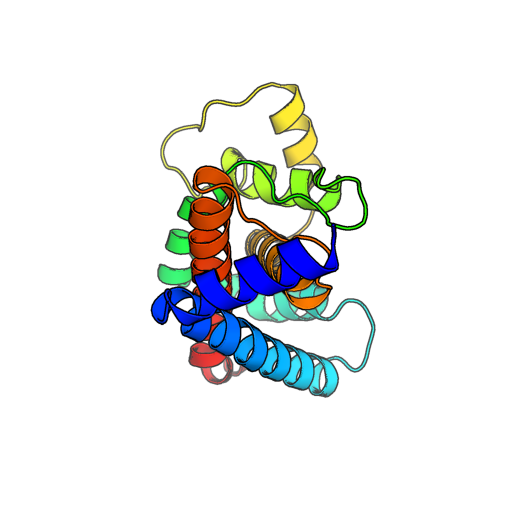 PHE A 1 96 ? 1.405 10.028 7.932 1.00 97.50 96 PHE A N 1
ATOM 816 C CA . PHE A 1 96 ? 0.644 9.496 9.059 1.00 97.50 96 PHE A CA 1
ATOM 817 C C . PHE A 1 96 ? 1.172 8.125 9.495 1.00 97.50 96 PHE A C 1
ATOM 819 O O . PHE A 1 96 ? 1.467 7.929 10.673 1.00 97.50 96 PHE A O 1
ATOM 826 N N . LEU A 1 97 ? 1.369 7.193 8.551 1.00 96.94 97 LEU A N 1
ATOM 827 C CA . LEU A 1 97 ? 1.969 5.898 8.879 1.00 96.94 97 LEU A CA 1
ATOM 828 C C . LEU A 1 97 ? 3.369 6.062 9.485 1.00 96.94 97 LEU A C 1
ATOM 830 O O . LEU A 1 97 ? 3.696 5.403 10.468 1.00 96.94 97 LEU A O 1
ATOM 834 N N . ARG A 1 98 ? 4.178 6.967 8.934 1.00 95.25 98 ARG A N 1
ATOM 835 C CA . ARG A 1 98 ? 5.555 7.190 9.380 1.00 95.25 98 ARG A CA 1
ATOM 836 C C . ARG A 1 98 ? 5.663 7.793 10.783 1.00 95.25 98 ARG A C 1
ATOM 838 O O . ARG A 1 98 ? 6.534 7.370 11.533 1.00 95.25 98 ARG A O 1
ATOM 845 N N . PHE A 1 99 ? 4.813 8.759 11.126 1.00 93.62 99 PHE A N 1
ATOM 846 C CA . PHE A 1 99 ? 5.007 9.592 12.318 1.00 93.62 99 PHE A CA 1
ATOM 847 C C . PHE A 1 99 ? 3.932 9.420 13.396 1.00 93.62 99 PHE A C 1
ATOM 849 O O . PHE A 1 99 ? 4.239 9.588 14.571 1.00 93.62 99 PHE A O 1
ATOM 856 N N . LEU A 1 100 ? 2.690 9.080 13.027 1.00 90.38 100 LEU A N 1
ATOM 857 C CA . LEU A 1 100 ? 1.521 9.201 13.917 1.00 90.38 100 LEU A CA 1
ATOM 858 C C . LEU A 1 100 ? 0.742 7.893 14.130 1.00 90.38 100 LEU A C 1
ATOM 860 O O . LEU A 1 100 ? -0.235 7.875 14.871 1.00 90.38 100 LEU A O 1
ATOM 864 N N . SER A 1 101 ? 1.151 6.793 13.493 1.00 89.75 101 SER A N 1
ATOM 865 C CA . SER A 1 101 ? 0.421 5.514 13.543 1.00 89.75 101 SER A CA 1
ATOM 866 C C . SER A 1 101 ? 0.955 4.498 14.564 1.00 89.75 101 SER A C 1
ATOM 868 O O . SER A 1 101 ? 0.546 3.336 14.532 1.00 89.75 101 SER A O 1
ATOM 870 N N . GLU A 1 102 ? 1.880 4.921 15.436 1.00 89.12 102 GLU A N 1
ATOM 871 C CA . GLU A 1 102 ? 2.525 4.087 16.471 1.00 89.12 102 GLU A CA 1
ATOM 872 C C . GLU A 1 102 ? 3.207 2.815 15.916 1.00 89.12 102 GLU A C 1
ATOM 874 O O . GLU A 1 102 ? 3.369 1.811 16.605 1.00 89.12 102 GLU A O 1
ATOM 879 N N . LEU A 1 103 ? 3.618 2.836 14.641 1.00 90.88 103 LEU A N 1
ATOM 880 C CA . LEU A 1 103 ? 4.303 1.711 13.991 1.00 90.88 103 LEU A CA 1
ATOM 881 C C . LEU A 1 103 ? 5.753 1.517 14.453 1.00 90.88 103 LEU A C 1
ATOM 883 O O . LEU A 1 103 ? 6.293 0.415 14.305 1.00 90.88 103 LEU A O 1
ATOM 887 N N . PHE A 1 104 ? 6.372 2.582 14.958 1.00 89.12 104 PHE A N 1
ATOM 888 C CA . PHE A 1 104 ? 7.782 2.651 15.324 1.00 89.12 104 PHE A CA 1
ATOM 889 C C . PHE A 1 104 ? 7.923 2.966 16.812 1.00 89.12 104 PHE A C 1
ATOM 891 O O . PHE A 1 104 ? 7.226 3.837 17.328 1.00 89.12 104 PHE A O 1
ATOM 898 N N . GLU A 1 105 ? 8.833 2.261 17.487 1.00 82.31 105 GLU A N 1
ATOM 899 C CA . GLU A 1 105 ? 9.163 2.523 18.895 1.00 82.31 105 GLU A CA 1
ATOM 900 C C . GLU A 1 105 ? 9.924 3.846 19.060 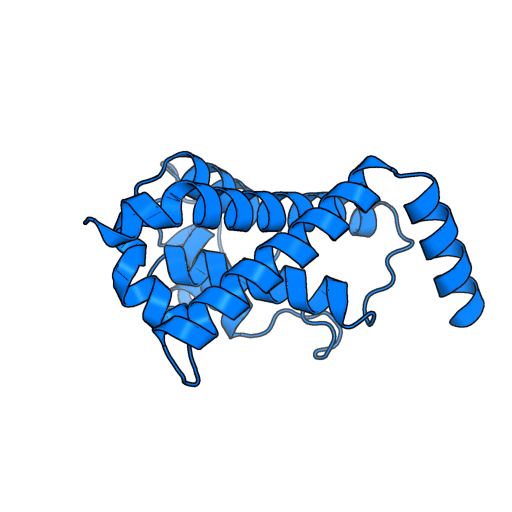1.00 82.31 105 GLU A C 1
ATOM 902 O O . GLU A 1 105 ? 9.711 4.580 20.022 1.00 82.31 105 GLU A O 1
ATOM 907 N N . GLU A 1 106 ? 10.788 4.168 18.094 1.00 83.25 106 GLU A N 1
ATOM 908 C CA . GLU A 1 106 ? 11.525 5.427 18.033 1.00 83.25 106 GLU A CA 1
ATOM 909 C C . GLU A 1 106 ? 10.891 6.379 17.015 1.00 83.25 106 GLU A C 1
ATOM 911 O O . GLU A 1 106 ? 10.399 5.958 15.964 1.00 83.25 106 GLU A O 1
ATOM 916 N N . GLN A 1 107 ? 10.928 7.681 17.312 1.00 74.94 107 GLN A N 1
ATOM 917 C CA . GLN A 1 107 ? 10.447 8.693 16.376 1.00 74.94 107 GLN A CA 1
ATOM 918 C C . GLN A 1 107 ? 11.282 8.675 15.099 1.00 74.94 107 GLN A C 1
ATOM 920 O O . GLN A 1 107 ? 12.504 8.836 15.115 1.00 74.94 107 GLN A O 1
ATOM 925 N N . PHE A 1 108 ? 10.592 8.526 13.975 1.00 79.44 108 PHE A N 1
ATOM 926 C CA . PHE A 1 108 ? 11.203 8.660 12.667 1.00 79.44 108 PHE A CA 1
ATOM 927 C C . PHE A 1 108 ? 11.621 10.123 12.446 1.00 79.44 108 PHE A C 1
ATOM 929 O O . PHE A 1 108 ? 10.816 11.017 12.721 1.00 79.44 108 PHE A O 1
ATOM 936 N N . PRO A 1 109 ? 12.831 10.411 11.935 1.00 81.62 109 PRO A N 1
ATOM 937 C CA . PRO A 1 109 ? 13.212 11.784 11.620 1.00 81.62 109 PRO A CA 1
ATOM 938 C C . PRO A 1 109 ? 12.304 12.334 10.511 1.00 81.62 109 PRO A C 1
ATOM 940 O O . PRO A 1 109 ? 12.211 11.744 9.434 1.00 81.62 109 PRO A O 1
ATOM 943 N N . GLY A 1 110 ? 11.641 13.457 10.780 1.00 82.88 110 GLY A N 1
ATOM 944 C CA . GLY A 1 110 ? 10.766 14.164 9.843 1.00 82.88 110 GLY A CA 1
ATOM 945 C C . GLY A 1 110 ? 10.927 15.673 9.973 1.00 82.88 110 GLY A C 1
ATOM 946 O O . GLY A 1 110 ? 11.473 16.158 10.967 1.00 82.88 110 GLY A O 1
ATOM 947 N N . THR A 1 111 ? 10.488 16.419 8.963 1.00 91.19 111 THR A N 1
ATOM 948 C CA . THR A 1 111 ? 10.403 17.886 9.058 1.00 91.19 111 THR A CA 1
ATOM 949 C C . THR A 1 111 ? 9.074 18.311 9.690 1.00 91.19 111 THR A C 1
ATOM 951 O O . THR A 1 111 ? 8.092 17.570 9.627 1.00 91.19 111 THR A O 1
ATOM 954 N N . ASP A 1 112 ? 9.013 19.524 10.249 1.00 93.31 112 ASP A N 1
ATOM 955 C CA . ASP A 1 112 ? 7.762 20.087 10.785 1.00 93.31 112 ASP A CA 1
ATOM 956 C C . ASP A 1 112 ? 6.642 20.104 9.725 1.00 93.31 112 ASP A C 1
ATOM 958 O O . ASP A 1 112 ? 5.485 19.830 10.033 1.00 93.31 112 ASP A O 1
ATOM 962 N N . GLU A 1 113 ? 6.996 20.346 8.457 1.00 95.50 113 GLU A N 1
ATOM 963 C CA . GLU A 1 113 ? 6.061 20.316 7.326 1.00 95.50 113 GLU A CA 1
ATOM 964 C C . GLU A 1 113 ? 5.498 18.907 7.075 1.00 95.50 113 GLU A C 1
ATOM 966 O O . GLU A 1 113 ? 4.297 18.742 6.862 1.00 95.50 113 GLU A O 1
ATOM 971 N N . GLU A 1 114 ? 6.333 17.864 7.122 1.00 95.19 114 GLU A N 1
ATOM 972 C CA . GLU A 1 114 ? 5.866 16.486 6.934 1.00 95.19 114 GLU A CA 1
ATOM 973 C C . GLU A 1 114 ? 4.932 16.039 8.068 1.00 95.19 114 GLU A C 1
ATOM 975 O O . GLU A 1 114 ? 3.949 15.334 7.816 1.00 95.19 114 GLU A O 1
ATOM 980 N N . ILE A 1 115 ? 5.210 16.479 9.298 1.00 94.38 115 ILE A N 1
ATOM 981 C CA . ILE A 1 115 ? 4.372 16.222 10.475 1.00 94.38 115 ILE A CA 1
ATOM 982 C C . ILE A 1 115 ? 3.035 16.965 10.349 1.00 94.38 115 ILE A C 1
ATOM 984 O O . ILE A 1 115 ? 1.984 16.357 10.545 1.00 94.38 115 ILE A O 1
ATOM 988 N N . GLU A 1 116 ? 3.039 18.233 9.929 1.00 96.31 116 GLU A N 1
ATOM 989 C CA . GLU A 1 116 ? 1.804 18.991 9.683 1.00 96.31 116 GLU A CA 1
ATOM 990 C C . GLU A 1 116 ? 0.941 18.320 8.601 1.00 96.31 116 GLU A C 1
ATOM 992 O O . GLU A 1 116 ? -0.285 18.215 8.724 1.00 96.31 116 GLU A O 1
ATOM 997 N N . ILE A 1 117 ? 1.562 17.801 7.538 1.00 97.19 117 ILE A N 1
ATOM 998 C CA . ILE A 1 117 ? 0.843 17.023 6.528 1.00 97.19 117 ILE A CA 1
ATOM 999 C C . ILE A 1 117 ? 0.269 15.741 7.151 1.00 97.19 117 ILE A C 1
ATOM 1001 O O . ILE A 1 117 ? -0.888 15.417 6.879 1.00 97.19 117 ILE A O 1
ATOM 1005 N N . ALA A 1 118 ? 1.027 15.023 7.982 1.00 96.12 118 ALA A N 1
ATOM 1006 C CA . ALA A 1 118 ? 0.566 13.806 8.656 1.00 96.12 118 ALA A CA 1
ATOM 1007 C C . ALA A 1 118 ? -0.675 14.049 9.533 1.00 96.12 118 ALA A 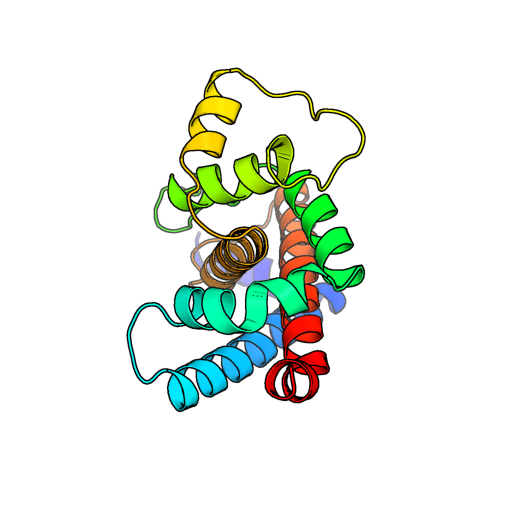C 1
ATOM 1009 O O . ALA A 1 118 ? -1.637 13.283 9.442 1.00 96.12 118 ALA A O 1
ATOM 1010 N N . ASP A 1 119 ? -0.691 15.142 10.301 1.00 96.25 119 ASP A N 1
ATOM 1011 C CA . ASP A 1 119 ? -1.786 15.525 11.211 1.00 96.25 119 ASP A CA 1
ATOM 1012 C C . ASP A 1 119 ? -3.126 15.735 10.487 1.00 96.25 119 ASP A C 1
ATOM 1014 O O . ASP A 1 119 ? -4.206 15.605 11.064 1.00 96.25 119 ASP A O 1
ATOM 1018 N N . ASN A 1 120 ? -3.083 16.017 9.184 1.00 97.19 120 ASN A N 1
ATOM 1019 C CA . ASN A 1 120 ? -4.277 16.173 8.358 1.00 97.19 120 ASN A CA 1
ATOM 1020 C C . ASN A 1 120 ? -4.880 14.834 7.881 1.00 97.19 120 ASN A C 1
ATOM 1022 O O . ASN A 1 120 ? -5.839 14.833 7.094 1.00 97.19 120 ASN A O 1
ATOM 1026 N N . TRP A 1 121 ? -4.331 13.690 8.300 1.00 97.50 121 TRP A N 1
ATOM 1027 C CA . TRP A 1 121 ? -4.939 12.378 8.091 1.00 97.50 121 TRP A CA 1
ATOM 1028 C C . TRP A 1 121 ? -5.938 12.057 9.209 1.00 97.50 121 TRP A C 1
ATOM 1030 O O . TRP A 1 121 ? -5.570 11.814 10.350 1.00 97.50 121 TRP A O 1
ATOM 1040 N N . ASN A 1 122 ? -7.227 12.017 8.871 1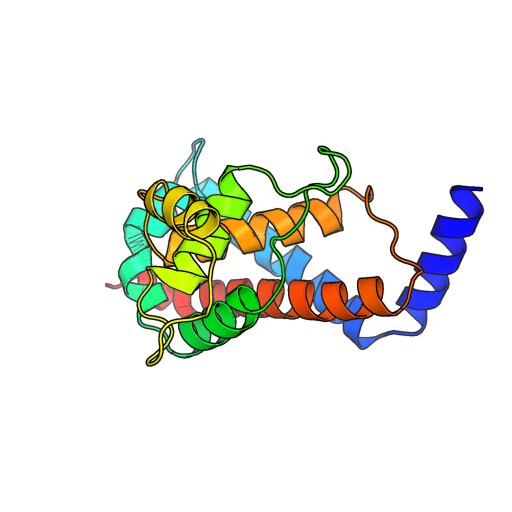.00 95.06 122 ASN A N 1
ATOM 1041 C CA . ASN A 1 122 ? -8.325 11.845 9.830 1.00 95.06 122 ASN A CA 1
ATOM 1042 C C . ASN A 1 122 ? -9.035 10.483 9.724 1.00 95.06 122 ASN A C 1
ATOM 1044 O O . ASN A 1 122 ? -10.219 10.367 10.040 1.00 95.06 122 ASN A O 1
ATOM 1048 N N . LYS A 1 123 ? -8.331 9.466 9.223 1.00 95.88 123 LYS A N 1
ATOM 1049 C CA . LYS A 1 123 ? -8.845 8.106 8.998 1.00 95.88 123 LYS A CA 1
ATOM 1050 C C . LYS A 1 123 ? -7.977 7.092 9.738 1.00 95.88 123 LYS A C 1
ATOM 1052 O O . LYS A 1 123 ? -6.942 7.447 10.292 1.00 95.88 123 LYS A O 1
ATOM 1057 N N . SER A 1 124 ? -8.368 5.819 9.727 1.00 96.69 124 SER A N 1
ATOM 1058 C CA . SER A 1 124 ? -7.598 4.768 10.401 1.00 96.69 124 SER A CA 1
ATOM 1059 C C . SER A 1 124 ? -6.239 4.509 9.734 1.00 96.69 124 SER A C 1
ATOM 1061 O O . SER A 1 124 ? -6.037 4.790 8.547 1.00 96.69 124 SER A O 1
ATOM 1063 N N . SER A 1 125 ? -5.306 3.922 10.490 1.00 97.56 125 SER A N 1
ATOM 1064 C CA . SER A 1 125 ? -4.006 3.471 9.973 1.00 97.56 125 SER A CA 1
ATOM 1065 C C . SER A 1 125 ? -4.152 2.419 8.879 1.00 97.56 125 SER A C 1
ATOM 1067 O O . SER A 1 125 ? -3.436 2.447 7.879 1.00 97.56 125 SER A O 1
ATOM 1069 N N . PHE A 1 126 ? -5.138 1.533 9.015 1.00 98.00 126 PHE A N 1
ATOM 1070 C CA . PHE A 1 126 ? -5.438 0.557 7.977 1.00 98.00 126 PHE A CA 1
ATOM 1071 C C . PHE A 1 126 ? -5.938 1.221 6.685 1.00 98.00 126 PHE A C 1
ATOM 1073 O O . PHE A 1 126 ? -5.497 0.856 5.594 1.00 98.00 126 PHE A O 1
ATOM 1080 N N . GLU A 1 127 ? -6.774 2.262 6.779 1.00 97.94 127 GLU A N 1
ATOM 1081 C CA . GLU A 1 127 ? -7.192 3.014 5.591 1.00 97.94 127 GLU A CA 1
ATOM 1082 C C . GLU A 1 127 ? -6.012 3.747 4.931 1.00 97.94 127 GLU A C 1
ATOM 1084 O O . GLU A 1 127 ? -5.954 3.836 3.700 1.00 97.94 127 GLU A O 1
ATOM 1089 N N . ALA A 1 128 ? -5.052 4.247 5.718 1.00 98.00 128 ALA A N 1
ATOM 1090 C CA . ALA A 1 128 ? -3.831 4.859 5.187 1.00 98.00 128 ALA A CA 1
ATOM 1091 C C . ALA A 1 128 ? -3.038 3.847 4.351 1.00 98.00 128 ALA A C 1
ATOM 1093 O O . ALA A 1 128 ? -2.652 4.133 3.214 1.00 98.00 128 ALA A O 1
ATOM 1094 N N . LEU A 1 129 ? -2.883 2.631 4.876 1.00 98.19 129 LEU A N 1
ATOM 1095 C CA . LEU A 1 129 ? -2.206 1.537 4.190 1.00 98.19 129 LEU A CA 1
ATOM 1096 C C . LEU A 1 129 ? -2.908 1.152 2.879 1.00 98.19 129 LEU A C 1
ATOM 1098 O O . LEU A 1 129 ? -2.262 1.102 1.829 1.00 98.19 129 LEU A O 1
ATOM 1102 N N . LEU A 1 130 ? -4.231 0.950 2.903 1.00 97.56 130 LEU A N 1
ATOM 1103 C CA . LEU A 1 130 ? -5.007 0.631 1.696 1.00 97.56 130 LEU A CA 1
ATOM 1104 C C . LEU A 1 130 ? -4.996 1.772 0.672 1.00 97.56 130 LEU A C 1
ATOM 1106 O O . LEU A 1 130 ? -4.995 1.521 -0.535 1.00 97.56 130 LEU A O 1
ATOM 1110 N N . THR A 1 131 ? -4.935 3.024 1.127 1.00 96.62 131 THR A N 1
ATOM 1111 C CA . THR A 1 131 ? -4.807 4.199 0.253 1.00 96.62 131 THR A CA 1
ATOM 1112 C C . THR A 1 131 ? -3.493 4.171 -0.527 1.00 96.62 131 THR A C 1
ATOM 1114 O O . THR A 1 131 ? -3.491 4.386 -1.743 1.00 96.62 131 THR A O 1
ATOM 1117 N N . ILE A 1 132 ? -2.381 3.850 0.139 1.00 97.00 132 ILE A N 1
ATOM 1118 C CA . ILE A 1 132 ? -1.073 3.706 -0.514 1.00 97.00 132 ILE A CA 1
ATOM 1119 C C . ILE A 1 132 ? -1.077 2.488 -1.449 1.00 97.00 132 ILE A C 1
ATOM 1121 O O . ILE A 1 132 ? -0.661 2.605 -2.605 1.00 97.00 132 ILE A O 1
ATOM 1125 N N . GLY A 1 133 ? -1.617 1.350 -0.999 1.00 96.19 133 GLY A N 1
ATOM 1126 C CA . GLY A 1 133 ? -1.768 0.138 -1.812 1.00 96.19 133 GLY A CA 1
ATOM 1127 C C . GLY A 1 133 ? -2.550 0.387 -3.10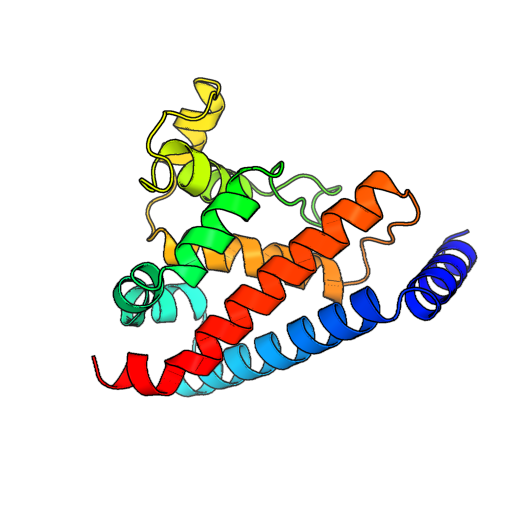6 1.00 96.19 133 GLY A C 1
ATOM 1128 O O . GLY A 1 133 ? -2.102 0.005 -4.189 1.00 96.19 133 GLY A O 1
ATOM 1129 N N . LYS A 1 134 ? -3.663 1.126 -3.026 1.00 94.00 134 LYS A N 1
ATOM 1130 C CA . LYS A 1 134 ? -4.436 1.552 -4.200 1.00 94.00 134 LYS A CA 1
ATOM 1131 C C . LYS A 1 134 ? -3.616 2.430 -5.146 1.00 94.00 134 LYS A C 1
ATOM 1133 O O . LYS A 1 134 ? -3.688 2.235 -6.355 1.00 94.00 134 LYS A O 1
ATOM 1138 N N . GLN A 1 135 ? -2.818 3.371 -4.638 1.00 93.69 135 GLN A N 1
ATOM 1139 C CA . GLN A 1 135 ? -1.974 4.208 -5.501 1.00 93.69 135 GLN A CA 1
ATOM 1140 C C . GLN A 1 135 ? -0.900 3.385 -6.235 1.00 93.69 135 GLN A C 1
ATOM 1142 O O . GLN A 1 135 ? -0.634 3.644 -7.412 1.00 93.69 135 GLN A O 1
ATOM 1147 N N . ILE A 1 136 ? -0.301 2.387 -5.575 1.00 93.94 136 ILE A N 1
ATOM 1148 C CA . ILE A 1 136 ? 0.661 1.455 -6.194 1.00 93.94 136 ILE A CA 1
ATOM 1149 C C . ILE A 1 136 ? -0.018 0.673 -7.325 1.00 93.94 136 ILE A C 1
ATOM 1151 O O . ILE A 1 136 ? 0.498 0.625 -8.444 1.00 93.94 136 ILE A O 1
ATOM 1155 N N . ARG A 1 137 ? -1.208 0.134 -7.055 1.00 92.00 137 ARG A N 1
ATOM 1156 C CA . ARG A 1 137 ? -2.058 -0.565 -8.024 1.00 92.00 137 ARG A CA 1
ATOM 1157 C C . ARG A 1 137 ? -2.425 0.318 -9.221 1.00 92.00 137 ARG A C 1
ATOM 1159 O O . ARG A 1 137 ? -2.252 -0.089 -10.368 1.00 92.00 137 ARG A O 1
ATOM 1166 N N . ASP A 1 138 ? -2.875 1.545 -8.975 1.00 90.31 138 ASP A N 1
ATOM 1167 C CA . ASP A 1 138 ? -3.264 2.490 -10.028 1.00 90.31 138 ASP A CA 1
ATOM 1168 C C . ASP A 1 138 ? -2.070 2.852 -10.932 1.00 90.31 138 ASP A C 1
ATOM 1170 O O . ASP A 1 138 ? -2.226 2.968 -12.149 1.00 90.31 138 ASP A O 1
ATOM 1174 N N . ASN A 1 139 ? -0.863 2.973 -10.370 1.00 87.75 139 ASN A N 1
ATOM 1175 C CA . ASN A 1 139 ? 0.356 3.185 -11.157 1.00 87.75 139 ASN A CA 1
ATOM 1176 C C . ASN A 1 139 ? 0.723 1.971 -12.019 1.00 87.75 139 ASN A C 1
ATOM 1178 O O . ASN A 1 139 ? 1.236 2.146 -13.127 1.00 87.75 139 ASN A O 1
ATOM 1182 N N . LEU A 1 140 ? 0.469 0.758 -11.519 1.00 83.50 140 LEU A N 1
ATOM 1183 C CA . LEU A 1 140 ? 0.729 -0.488 -12.233 1.00 83.50 140 LEU A CA 1
ATOM 1184 C C . LEU A 1 140 ? -0.208 -0.657 -13.440 1.00 83.50 140 LEU A C 1
ATOM 1186 O O . LEU A 1 140 ? 0.270 -0.916 -14.545 1.00 83.50 140 LEU A O 1
ATOM 1190 N N . PHE A 1 141 ? -1.523 -0.495 -13.255 1.00 78.56 141 PHE A N 1
ATOM 1191 C CA . PHE A 1 141 ? -2.512 -0.851 -14.287 1.00 78.56 141 PHE A CA 1
ATOM 1192 C C . PHE A 1 141 ? -2.788 0.241 -15.305 1.00 78.56 141 PHE A C 1
ATOM 1194 O O . PHE A 1 141 ? -3.120 -0.062 -16.449 1.00 78.56 141 PHE A O 1
ATOM 1201 N N . HIS A 1 142 ? -2.594 1.511 -14.958 1.00 77.00 142 HIS A N 1
ATOM 1202 C CA . HIS A 1 142 ? -2.833 2.576 -15.928 1.00 77.00 142 HIS A CA 1
ATOM 1203 C C . HIS A 1 142 ? -1.696 2.738 -16.946 1.00 77.00 142 HIS A C 1
ATOM 1205 O O . HIS A 1 142 ? -1.792 3.609 -17.808 1.00 77.00 142 HIS A O 1
ATOM 1211 N N . GLY A 1 143 ? -0.634 1.916 -16.883 1.00 63.09 143 GLY A N 1
ATOM 1212 C CA . GLY A 1 143 ? 0.402 1.797 -17.924 1.00 63.09 143 GLY A CA 1
ATOM 1213 C C . GLY A 1 143 ? 1.202 3.076 -18.191 1.00 63.09 143 GLY A C 1
ATOM 1214 O O . GLY A 1 143 ? 1.965 3.157 -19.151 1.00 63.09 143 GLY A O 1
ATOM 1215 N N . ARG A 1 144 ? 1.016 4.096 -17.351 1.00 66.31 144 ARG A N 1
ATOM 1216 C CA . ARG A 1 144 ? 1.588 5.434 -17.518 1.00 66.31 144 ARG A CA 1
ATOM 1217 C C . ARG A 1 144 ? 3.008 5.536 -16.966 1.00 66.31 144 ARG A C 1
ATOM 1219 O O . ARG A 1 144 ? 3.685 6.509 -17.270 1.00 66.31 144 ARG A O 1
ATOM 1226 N N . LYS A 1 145 ? 3.474 4.537 -16.206 1.00 70.12 145 LYS A N 1
ATOM 1227 C CA . LYS A 1 145 ? 4.803 4.515 -15.584 1.00 70.12 145 LYS A CA 1
ATOM 1228 C C . LYS A 1 145 ? 5.638 3.337 -16.106 1.00 70.12 145 LYS A C 1
ATOM 1230 O O . LYS A 1 145 ? 5.606 2.240 -15.559 1.00 70.12 145 LYS A O 1
ATOM 1235 N N . ILE A 1 146 ? 6.356 3.562 -17.211 1.00 76.12 146 ILE A N 1
ATOM 1236 C CA . ILE A 1 146 ? 7.358 2.619 -17.736 1.00 76.12 146 ILE A CA 1
ATOM 1237 C C . ILE A 1 146 ? 8.691 2.915 -17.054 1.00 76.12 146 ILE A C 1
ATOM 1239 O O . ILE A 1 146 ? 9.205 4.027 -17.136 1.00 76.12 146 ILE A O 1
ATOM 1243 N N . GLU A 1 147 ? 9.257 1.920 -16.381 1.00 80.38 147 GLU A N 1
ATOM 1244 C CA . GLU A 1 147 ? 10.393 2.113 -15.479 1.00 80.38 147 GLU A CA 1
ATOM 1245 C C . GLU A 1 147 ? 11.570 1.276 -15.961 1.00 80.38 147 GLU A C 1
ATOM 1247 O O . GLU A 1 147 ? 11.710 0.105 -15.622 1.00 80.38 147 GLU A O 1
ATOM 1252 N N . LEU A 1 148 ? 12.403 1.871 -16.811 1.00 76.88 148 LEU A N 1
ATOM 1253 C CA . LEU A 1 148 ? 13.592 1.196 -17.339 1.00 76.88 148 LEU A CA 1
ATOM 1254 C C . LEU A 1 148 ? 14.822 1.399 -16.445 1.00 76.88 148 LEU A C 1
ATOM 1256 O O . LEU A 1 148 ? 15.702 0.545 -16.418 1.00 76.88 148 LEU A O 1
ATOM 1260 N N . ASN A 1 149 ? 14.868 2.502 -15.692 1.00 85.19 149 ASN A N 1
ATOM 1261 C CA . ASN A 1 149 ? 15.944 2.801 -14.750 1.00 85.19 149 ASN A CA 1
ATOM 1262 C C . ASN A 1 149 ? 15.937 1.809 -13.569 1.00 85.19 149 ASN A C 1
ATOM 1264 O O . ASN A 1 149 ? 14.894 1.606 -12.949 1.00 85.19 149 ASN A O 1
ATOM 1268 N N . GLU A 1 150 ? 17.096 1.215 -13.259 1.00 86.75 150 GLU A N 1
ATOM 1269 C CA . GLU A 1 150 ? 17.217 0.146 -12.255 1.00 86.75 150 GLU A CA 1
ATOM 1270 C C . GLU A 1 150 ? 16.752 0.552 -10.845 1.00 86.75 150 GLU A C 1
ATOM 1272 O O . GLU A 1 150 ? 15.852 -0.113 -10.333 1.00 86.75 150 GLU A O 1
ATOM 1277 N N . PRO A 1 151 ? 17.251 1.642 -10.220 1.00 88.88 151 PRO A N 1
ATOM 1278 C CA . PRO A 1 151 ? 16.756 2.091 -8.916 1.00 88.88 151 PRO A CA 1
ATOM 1279 C C . PRO A 1 151 ? 15.229 2.203 -8.824 1.00 88.88 151 PRO A C 1
ATOM 1281 O O . PRO A 1 151 ? 14.618 1.705 -7.877 1.00 88.88 151 PRO A O 1
ATOM 1284 N N . GLN A 1 152 ? 14.598 2.825 -9.824 1.00 86.44 152 GLN A N 1
ATOM 1285 C CA . GLN A 1 152 ? 13.147 2.999 -9.836 1.00 86.44 152 GLN A CA 1
ATOM 1286 C C . GLN A 1 152 ? 12.422 1.662 -10.035 1.00 86.44 152 GLN A C 1
ATOM 1288 O O . GLN A 1 152 ? 11.423 1.399 -9.365 1.00 86.44 152 GLN A O 1
ATOM 1293 N N . TYR A 1 153 ? 12.921 0.814 -10.935 1.00 89.75 153 TYR A N 1
ATOM 1294 C CA . TYR A 1 153 ? 12.349 -0.502 -11.208 1.00 89.75 153 TYR A CA 1
ATOM 1295 C C . TYR A 1 153 ? 12.387 -1.403 -9.966 1.00 89.75 153 TYR A C 1
ATOM 1297 O O . TYR A 1 153 ? 11.359 -1.977 -9.603 1.00 89.75 153 TYR A O 1
ATOM 1305 N N . THR A 1 154 ? 13.526 -1.466 -9.268 1.00 91.56 154 THR A N 1
ATOM 1306 C CA . THR A 1 154 ? 13.693 -2.247 -8.032 1.00 91.56 154 THR A CA 1
ATOM 1307 C C . THR A 1 154 ? 12.774 -1.743 -6.927 1.00 91.56 154 THR A C 1
ATOM 1309 O O . THR A 1 154 ? 11.992 -2.523 -6.385 1.00 91.56 154 THR A O 1
ATOM 1312 N N . ARG A 1 155 ? 12.766 -0.427 -6.668 1.00 92.12 155 ARG A N 1
ATOM 1313 C CA . ARG A 1 155 ? 11.860 0.182 -5.681 1.00 92.12 155 ARG A CA 1
ATOM 1314 C C . ARG A 1 155 ? 10.401 -0.174 -5.961 1.00 92.12 155 ARG A C 1
ATOM 1316 O O . ARG A 1 155 ? 9.641 -0.479 -5.049 1.00 92.12 155 ARG A O 1
ATOM 1323 N N . ASN A 1 156 ? 9.973 -0.109 -7.218 1.00 91.00 156 ASN A N 1
ATOM 1324 C CA . ASN A 1 156 ? 8.582 -0.406 -7.542 1.00 91.00 156 ASN A CA 1
ATOM 1325 C C . ASN A 1 156 ? 8.269 -1.896 -7.498 1.00 91.00 156 ASN A C 1
ATOM 1327 O O . ASN A 1 156 ? 7.157 -2.238 -7.116 1.00 91.00 156 ASN A O 1
ATOM 1331 N N . LYS A 1 157 ? 9.219 -2.779 -7.823 1.00 93.75 157 LYS A N 1
ATOM 1332 C CA . LYS A 1 157 ? 9.063 -4.220 -7.580 1.00 93.75 157 LYS A CA 1
ATOM 1333 C C . LYS A 1 157 ? 8.764 -4.483 -6.099 1.00 93.75 157 LYS A C 1
ATOM 1335 O O . LYS A 1 157 ? 7.820 -5.206 -5.797 1.00 93.75 157 LYS A O 1
ATOM 1340 N N . GLU A 1 158 ? 9.492 -3.838 -5.190 1.00 95.88 158 GLU A N 1
ATOM 1341 C CA . GLU A 1 158 ? 9.269 -3.953 -3.740 1.00 95.88 158 GLU A CA 1
ATOM 1342 C C . GLU A 1 158 ? 7.913 -3.379 -3.309 1.00 95.88 158 GLU A C 1
ATOM 1344 O O . GLU A 1 158 ? 7.173 -4.032 -2.577 1.00 95.88 158 GLU A O 1
ATOM 1349 N N . LEU A 1 159 ? 7.535 -2.197 -3.808 1.00 95.56 159 LEU A N 1
ATOM 1350 C CA . LEU A 1 159 ? 6.222 -1.604 -3.521 1.00 95.56 159 LEU A CA 1
ATOM 1351 C C . LEU A 1 159 ? 5.064 -2.481 -4.011 1.00 95.56 159 LEU A C 1
ATOM 1353 O O . LEU A 1 159 ? 4.089 -2.666 -3.288 1.00 95.56 159 LEU A O 1
ATOM 1357 N N . ILE A 1 160 ? 5.164 -3.033 -5.223 1.00 95.38 160 ILE A N 1
ATOM 1358 C CA . ILE A 1 160 ? 4.147 -3.935 -5.782 1.00 95.38 160 ILE A CA 1
ATOM 1359 C C . ILE A 1 160 ? 4.083 -5.216 -4.948 1.00 95.38 160 ILE A C 1
ATOM 1361 O O . ILE A 1 160 ? 2.983 -5.680 -4.658 1.00 95.38 160 ILE A O 1
ATOM 1365 N N . LYS A 1 161 ? 5.226 -5.753 -4.502 1.00 97.56 161 LYS A N 1
ATOM 1366 C CA . LYS A 1 161 ? 5.256 -6.912 -3.602 1.00 97.56 161 LYS A CA 1
ATOM 1367 C C . LYS A 1 161 ? 4.530 -6.625 -2.293 1.00 97.56 161 LYS A C 1
ATOM 1369 O O . LYS A 1 161 ? 3.617 -7.362 -1.946 1.00 97.56 161 LYS A O 1
ATOM 1374 N N . MET A 1 162 ? 4.853 -5.516 -1.632 1.00 98.12 162 MET A N 1
ATOM 1375 C CA . MET A 1 162 ? 4.180 -5.109 -0.397 1.00 98.12 162 MET A CA 1
ATOM 1376 C C . MET A 1 162 ? 2.675 -4.901 -0.598 1.00 98.12 162 MET A C 1
ATOM 1378 O O . MET A 1 162 ? 1.883 -5.365 0.215 1.00 98.12 162 MET A O 1
ATOM 1382 N N . ALA A 1 163 ? 2.261 -4.264 -1.698 1.00 97.56 163 ALA A N 1
ATOM 1383 C CA . ALA A 1 163 ? 0.846 -4.130 -2.032 1.00 97.56 163 ALA A CA 1
ATOM 1384 C C . ALA A 1 163 ? 0.179 -5.499 -2.243 1.00 97.56 163 ALA A C 1
ATOM 1386 O O . ALA A 1 163 ? -0.910 -5.721 -1.724 1.00 97.56 163 ALA A O 1
ATOM 1387 N N . SER A 1 164 ? 0.830 -6.424 -2.956 1.00 98.00 164 SER A N 1
ATOM 1388 C CA . SER A 1 164 ? 0.321 -7.784 -3.179 1.00 98.00 164 SER A CA 1
ATOM 1389 C C . SER A 1 164 ? 0.150 -8.547 -1.868 1.00 98.00 164 SER A C 1
ATOM 1391 O O . SER A 1 164 ? -0.857 -9.231 -1.690 1.00 98.00 164 SER A O 1
ATOM 1393 N N . ASP A 1 165 ? 1.117 -8.417 -0.959 1.00 98.31 165 ASP A N 1
ATOM 1394 C CA . ASP A 1 165 ? 1.117 -9.091 0.339 1.00 98.31 165 ASP A CA 1
ATOM 1395 C C . ASP A 1 165 ? 0.024 -8.522 1.258 1.00 98.31 165 ASP A C 1
ATOM 1397 O O . ASP A 1 165 ? -0.658 -9.289 1.932 1.00 98.31 165 ASP A O 1
ATOM 1401 N N . ILE A 1 166 ? -0.223 -7.203 1.222 1.00 98.06 166 ILE A N 1
ATOM 1402 C CA . ILE A 1 166 ? -1.371 -6.588 1.912 1.00 98.06 166 ILE A CA 1
ATOM 1403 C C . ILE A 1 166 ? -2.673 -7.194 1.401 1.00 98.06 166 ILE A C 1
ATOM 1405 O O . ILE A 1 166 ? -3.478 -7.648 2.206 1.00 98.06 166 ILE A O 1
ATOM 1409 N N . MET A 1 167 ? -2.886 -7.222 0.081 1.00 97.69 167 MET A N 1
ATOM 1410 C CA . MET A 1 167 ? -4.142 -7.740 -0.470 1.00 97.69 167 MET A CA 1
ATOM 1411 C C . MET A 1 167 ? -4.325 -9.230 -0.159 1.00 97.69 167 MET A C 1
ATOM 1413 O O . MET A 1 167 ? -5.438 -9.632 0.164 1.00 97.69 167 MET A O 1
ATOM 1417 N N . SER A 1 168 ? -3.244 -10.022 -0.180 1.00 98.19 168 SER A N 1
ATOM 1418 C CA . SER A 1 168 ? -3.275 -11.432 0.238 1.00 98.19 168 SER A CA 1
ATOM 1419 C C . SER A 1 168 ? -3.718 -11.563 1.690 1.00 98.19 168 SER A C 1
ATOM 1421 O O . SER A 1 168 ? -4.702 -12.234 1.959 1.00 98.19 168 SER A O 1
ATOM 1423 N N . LEU A 1 169 ? -3.073 -10.848 2.620 1.00 98.31 169 LEU A N 1
ATOM 1424 C CA . LEU A 1 169 ? -3.447 -10.888 4.037 1.00 98.31 169 LEU A CA 1
ATOM 1425 C C . LEU A 1 169 ? -4.890 -10.440 4.268 1.00 98.31 169 LEU A C 1
ATOM 1427 O O . LEU A 1 169 ? -5.562 -10.978 5.147 1.00 98.31 169 LEU A O 1
ATOM 1431 N N . VAL A 1 170 ? -5.374 -9.466 3.493 1.00 98.12 170 VAL A N 1
ATOM 1432 C CA . VAL A 1 170 ? -6.774 -9.054 3.567 1.00 98.12 170 VAL A CA 1
ATOM 1433 C C . VAL A 1 170 ? -7.685 -10.212 3.171 1.00 98.12 170 VAL A C 1
ATOM 1435 O O . VAL A 1 170 ? -8.545 -10.579 3.969 1.00 98.12 170 VAL A O 1
ATOM 1438 N N . LEU A 1 171 ? -7.459 -10.802 1.995 1.00 98.12 171 LEU A N 1
ATOM 1439 C CA . LEU A 1 171 ? -8.232 -11.925 1.456 1.00 98.12 171 LEU A CA 1
ATOM 1440 C C . LEU A 1 171 ? -8.203 -13.154 2.372 1.00 98.12 171 LEU A C 1
ATOM 1442 O O . LEU A 1 171 ? -9.259 -13.681 2.712 1.00 98.12 171 LEU A O 1
ATOM 1446 N N . ASP A 1 172 ? -7.015 -13.556 2.822 1.00 98.19 172 ASP A N 1
ATOM 1447 C CA . ASP A 1 172 ? -6.791 -14.743 3.655 1.00 98.19 172 ASP A CA 1
ATOM 1448 C C . ASP A 1 172 ? -7.519 -14.654 5.007 1.00 98.19 172 ASP A C 1
ATOM 1450 O O . ASP A 1 172 ? -7.819 -15.676 5.621 1.00 98.19 172 ASP A O 1
ATOM 1454 N N . ASN A 1 173 ? -7.824 -13.436 5.472 1.00 98.12 173 ASN A N 1
ATOM 1455 C CA . ASN A 1 173 ? -8.508 -13.191 6.742 1.00 98.12 173 ASN A CA 1
ATOM 1456 C C . ASN A 1 173 ? -9.924 -12.603 6.565 1.00 98.12 173 ASN A C 1
ATOM 1458 O O . ASN A 1 173 ? -10.523 -12.198 7.560 1.00 98.12 173 ASN A O 1
ATOM 1462 N N . LEU A 1 174 ? -10.475 -12.546 5.341 1.00 96.88 174 LEU A N 1
ATOM 1463 C CA . LEU A 1 174 ? -11.813 -11.981 5.085 1.00 96.88 174 LEU A CA 1
ATOM 1464 C C . LEU A 1 174 ? -12.906 -12.703 5.874 1.00 96.88 174 LEU A C 1
ATOM 1466 O O . LEU A 1 174 ? -13.681 -12.058 6.571 1.00 96.88 174 LEU A O 1
ATOM 1470 N N . GLU A 1 175 ? -12.947 -14.034 5.801 1.00 97.06 175 GLU A N 1
ATOM 1471 C CA . GLU A 1 175 ? -13.968 -14.827 6.498 1.00 97.06 175 GLU A CA 1
ATOM 1472 C C . GLU A 1 175 ? -13.900 -14.619 8.016 1.00 97.06 175 GLU A C 1
ATOM 1474 O O . GLU A 1 175 ? -14.929 -14.507 8.678 1.00 97.06 175 GLU A O 1
ATOM 1479 N N . GLN A 1 176 ? -12.688 -14.516 8.570 1.00 97.31 176 GLN A N 1
ATOM 1480 C CA . GLN A 1 176 ? -12.503 -14.245 9.991 1.00 97.31 176 GLN A CA 1
ATOM 1481 C C . GLN A 1 176 ? -12.960 -12.830 10.359 1.00 97.31 176 GLN A C 1
ATOM 1483 O O . GLN A 1 176 ? -13.607 -12.659 11.389 1.00 97.31 176 GLN A O 1
ATOM 1488 N N . ALA A 1 177 ? -12.652 -11.827 9.532 1.00 96.38 177 ALA A N 1
ATOM 1489 C CA . ALA A 1 177 ? -13.053 -10.442 9.770 1.00 96.38 177 ALA A CA 1
ATOM 1490 C C . ALA A 1 177 ? -14.580 -10.293 9.868 1.00 96.38 177 ALA A C 1
ATOM 1492 O O . ALA A 1 177 ? -15.067 -9.526 10.692 1.00 96.38 177 ALA A O 1
ATOM 1493 N N . GLU A 1 178 ? -15.338 -11.061 9.081 1.00 95.31 178 GLU A N 1
ATOM 1494 C CA . GLU A 1 178 ? -16.807 -11.034 9.077 1.00 95.31 178 GLU A CA 1
ATOM 1495 C C . GLU A 1 178 ? -17.460 -11.658 10.320 1.00 95.31 178 GLU A C 1
ATOM 1497 O O . GLU A 1 178 ? -18.670 -11.517 10.510 1.00 95.31 178 GLU A O 1
ATOM 1502 N N . GLN A 1 179 ? -16.683 -12.344 11.159 1.00 94.06 179 GLN A N 1
ATOM 1503 C CA . GLN A 1 179 ? -17.161 -12.992 12.384 1.00 94.06 179 GLN A CA 1
ATOM 1504 C C . GLN A 1 179 ? -16.932 -12.150 13.652 1.00 94.06 179 GLN A C 1
ATOM 1506 O O . GLN A 1 179 ? -17.364 -12.572 14.728 1.00 94.06 179 GLN A O 1
ATOM 1511 N N . VAL A 1 180 ? -16.232 -11.012 13.544 1.00 82.75 180 VAL A N 1
ATOM 1512 C CA . VAL A 1 180 ? -15.844 -10.136 14.670 1.00 82.75 180 VAL A CA 1
ATOM 1513 C C . VAL A 1 180 ? -16.917 -9.106 15.002 1.00 82.75 180 VAL A C 1
ATOM 1515 O O . VAL A 1 180 ? -17.525 -8.544 14.066 1.00 82.75 180 VAL A O 1
#

Radius of gyration: 16.65 Å; chains: 1; bounding box: 40×35×48 Å

Sequence (180 aa):
MKSTEIRLFREKLALDEDNRQIRLSLHEHYEWLEAYWHDRYNAKNQIAKFSNEFGVFYWNIEGIKEIARKIAFYPPVGNSNNDFEPTITVLRATYFLRFLSELFEEQFPGTDEEIEIADNWNKSSFEALLTIGKQIRDNLFHGRKIELNEPQYTRNKELIKMASDIMSLVLDNLEQAEQV